Protein AF-A0A5J4QAT3-F1 (afdb_monomer)

Organism: NCBI:txid433724

Foldseek 3Di:
DALVVLVVQLVCCCPVVVDDLQRSLVVSVVVLVVQVVCVVVVVDVDRNCPPPDRDHDDDDPDDQDPVNLVCLLPDDDPDPVSNVVSVVVSVCVVVVVD

Structure (mmCIF, N/CA/C/O backbone):
data_AF-A0A5J4QAT3-F1
#
_entry.id   AF-A0A5J4QAT3-F1
#
loop_
_atom_site.group_PDB
_atom_site.id
_atom_site.type_symbol
_atom_site.label_atom_id
_atom_site.label_alt_id
_atom_site.label_comp_id
_atom_site.label_asym_id
_atom_site.label_entity_id
_atom_site.label_seq_id
_atom_site.pdbx_PDB_ins_code
_atom_site.Cartn_x
_atom_site.Cartn_y
_atom_site.Cartn_z
_atom_site.occupancy
_atom_site.B_iso_or_equiv
_atom_site.auth_seq_id
_atom_site.auth_comp_id
_atom_site.auth_asym_id
_atom_site.auth_atom_id
_atom_site.pdbx_PDB_model_num
ATOM 1 N N . ILE A 1 1 ? 14.689 -4.209 -23.422 1.00 67.31 1 ILE A N 1
ATOM 2 C CA . ILE A 1 1 ? 13.410 -3.838 -22.762 1.00 67.31 1 ILE A CA 1
ATOM 3 C C . ILE A 1 1 ? 13.220 -2.357 -23.026 1.00 67.31 1 ILE A C 1
ATOM 5 O O . ILE A 1 1 ? 14.179 -1.626 -22.825 1.00 67.31 1 ILE A O 1
ATOM 9 N N . ASN A 1 2 ? 12.055 -1.943 -23.527 1.00 76.88 2 ASN A N 1
ATOM 10 C CA . ASN A 1 2 ? 11.802 -0.568 -23.976 1.00 76.88 2 ASN A CA 1
ATOM 11 C C . ASN A 1 2 ? 10.658 0.053 -23.165 1.00 76.88 2 ASN A C 1
ATOM 13 O O . ASN A 1 2 ? 9.892 -0.669 -22.531 1.00 76.88 2 ASN A O 1
ATOM 17 N N . HIS A 1 3 ? 10.509 1.378 -23.223 1.00 76.62 3 HIS A N 1
ATOM 18 C CA . HIS A 1 3 ? 9.460 2.095 -22.489 1.00 76.62 3 HIS A CA 1
ATOM 19 C C . HIS A 1 3 ? 8.042 1.593 -22.818 1.00 76.62 3 HIS A C 1
ATOM 21 O O . HIS A 1 3 ? 7.234 1.442 -21.908 1.00 76.62 3 HIS A O 1
ATOM 27 N N . LEU A 1 4 ? 7.761 1.260 -24.089 1.00 82.19 4 LEU A N 1
ATOM 28 C CA . LEU A 1 4 ? 6.470 0.687 -24.504 1.00 82.19 4 LEU A CA 1
ATOM 29 C C . LEU A 1 4 ? 6.100 -0.562 -23.696 1.00 82.19 4 LEU A C 1
ATOM 31 O O . LEU A 1 4 ? 4.982 -0.667 -23.217 1.00 82.19 4 LEU A O 1
ATOM 35 N N . PHE A 1 5 ? 7.065 -1.455 -23.460 1.00 84.19 5 PHE A N 1
ATOM 36 C CA . PHE A 1 5 ? 6.824 -2.681 -22.701 1.00 84.19 5 PHE A CA 1
ATOM 37 C C . PHE A 1 5 ? 6.378 -2.391 -21.264 1.00 84.19 5 PHE A C 1
ATOM 39 O O . PHE A 1 5 ? 5.526 -3.092 -20.731 1.00 84.19 5 PHE A O 1
ATOM 46 N N . ILE A 1 6 ? 6.940 -1.358 -20.626 1.00 83.31 6 ILE A N 1
ATOM 47 C CA . ILE A 1 6 ? 6.562 -0.979 -19.257 1.00 83.31 6 ILE A CA 1
ATOM 48 C C . ILE A 1 6 ? 5.118 -0.467 -19.239 1.00 83.31 6 ILE A C 1
ATOM 50 O O . ILE A 1 6 ? 4.350 -0.844 -18.357 1.00 83.31 6 ILE A O 1
ATOM 54 N N . THR A 1 7 ? 4.743 0.351 -20.224 1.00 83.19 7 THR A N 1
ATOM 55 C CA . THR A 1 7 ? 3.378 0.869 -20.365 1.00 83.19 7 THR A CA 1
ATOM 56 C C . THR A 1 7 ? 2.379 -0.248 -20.666 1.00 83.19 7 THR A C 1
ATOM 58 O O . THR A 1 7 ? 1.349 -0.331 -20.002 1.00 83.19 7 THR A O 1
ATOM 61 N N . ASP A 1 8 ? 2.698 -1.156 -21.589 1.00 86.62 8 ASP A N 1
ATOM 62 C CA . ASP A 1 8 ? 1.841 -2.299 -21.924 1.00 86.62 8 ASP A CA 1
ATOM 63 C C . ASP A 1 8 ? 1.684 -3.252 -20.733 1.00 86.62 8 ASP A C 1
ATOM 65 O O . ASP A 1 8 ? 0.594 -3.760 -20.471 1.00 86.62 8 ASP A O 1
ATOM 69 N N . PHE A 1 9 ? 2.754 -3.451 -19.959 1.00 86.06 9 PHE A N 1
ATOM 70 C CA . PHE A 1 9 ? 2.712 -4.247 -18.738 1.00 86.06 9 PHE A CA 1
ATOM 71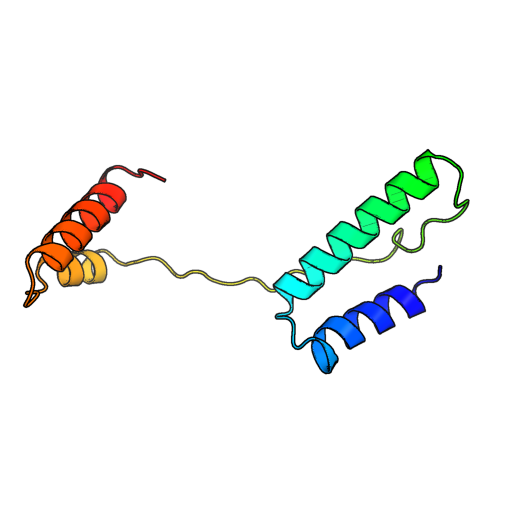 C C . PHE A 1 9 ? 1.845 -3.591 -17.655 1.00 86.06 9 PHE A C 1
ATOM 73 O O . PHE A 1 9 ? 1.061 -4.275 -16.997 1.00 86.06 9 PHE A O 1
ATOM 80 N N . GLU A 1 10 ? 1.913 -2.267 -17.495 1.00 85.44 10 GLU A N 1
ATOM 81 C CA . GLU A 1 10 ? 1.014 -1.532 -16.600 1.00 85.44 10 GLU A CA 1
ATOM 82 C C . GLU A 1 10 ? -0.453 -1.670 -17.037 1.00 85.44 10 GLU A C 1
ATOM 84 O O . GLU A 1 10 ? -1.324 -1.942 -16.204 1.00 85.44 10 GLU A O 1
ATOM 89 N N . VAL A 1 11 ? -0.732 -1.532 -18.338 1.00 87.19 11 VAL A N 1
ATOM 90 C CA . VAL A 1 11 ? -2.077 -1.722 -18.899 1.00 87.19 11 VAL A CA 1
ATOM 91 C C . VAL A 1 11 ? -2.562 -3.138 -18.620 1.00 87.19 11 VAL A C 1
ATOM 93 O O . VAL A 1 11 ? -3.648 -3.292 -18.071 1.00 87.19 11 VAL A O 1
ATOM 96 N N . TYR A 1 12 ? -1.747 -4.157 -18.892 1.00 89.31 12 TYR A N 1
ATOM 97 C CA . TYR A 1 12 ? -2.068 -5.558 -18.618 1.00 89.31 12 TYR A CA 1
ATOM 98 C C . TYR A 1 12 ? -2.401 -5.815 -17.139 1.00 89.31 12 TYR A C 1
ATOM 100 O O . TYR A 1 12 ? -3.394 -6.479 -16.828 1.00 89.31 12 TYR A O 1
ATOM 108 N N . LEU A 1 13 ? -1.618 -5.254 -16.208 1.00 88.12 13 LEU A N 1
ATOM 109 C CA . LEU A 1 13 ? -1.880 -5.381 -14.770 1.00 88.12 13 LEU A CA 1
ATOM 110 C C . LEU A 1 13 ? -3.232 -4.765 -14.379 1.00 88.12 13 LEU A C 1
ATOM 112 O O . LEU A 1 13 ? -3.940 -5.296 -13.519 1.00 88.12 13 LEU A O 1
ATOM 116 N N . ARG A 1 14 ? -3.609 -3.651 -15.011 1.00 83.88 14 ARG A N 1
ATOM 117 C CA . ARG A 1 14 ? -4.860 -2.941 -14.719 1.00 83.88 14 ARG A CA 1
ATOM 118 C C . ARG A 1 14 ? -6.077 -3.577 -15.390 1.00 83.88 14 ARG A C 1
ATOM 120 O O . ARG A 1 14 ? -7.129 -3.645 -14.761 1.00 83.88 14 ARG A O 1
ATOM 127 N N . THR A 1 15 ? -5.958 -4.040 -16.633 1.00 86.81 15 THR A N 1
ATOM 128 C CA . THR A 1 15 ? -7.086 -4.558 -17.425 1.00 86.81 15 THR A CA 1
ATOM 129 C C . THR A 1 15 ? -7.301 -6.051 -17.208 1.00 86.81 15 THR A C 1
ATOM 131 O O . THR A 1 15 ? -8.403 -6.469 -16.851 1.00 86.81 15 THR A O 1
ATOM 134 N N . THR A 1 16 ? -6.250 -6.854 -17.359 1.00 85.19 16 THR A N 1
ATOM 135 C CA . THR A 1 16 ? -6.329 -8.318 -17.303 1.00 85.19 16 THR A CA 1
ATOM 136 C C . THR A 1 16 ? -6.281 -8.818 -15.866 1.00 85.19 16 THR A C 1
ATOM 138 O O . THR A 1 16 ? -7.139 -9.592 -15.449 1.00 85.19 16 THR A O 1
ATOM 141 N N . CYS A 1 17 ? -5.319 -8.338 -15.070 1.00 83.94 17 CYS A N 1
ATOM 142 C CA . CYS A 1 17 ? -5.178 -8.758 -13.671 1.00 83.94 17 CYS A CA 1
ATOM 143 C C . CYS A 1 17 ? -6.102 -7.996 -12.707 1.00 83.94 17 CYS A C 1
ATOM 145 O O . CYS A 1 17 ? -6.092 -8.290 -11.512 1.00 83.94 17 CYS A O 1
ATOM 147 N N . ARG A 1 18 ? -6.871 -7.010 -13.203 1.00 84.62 18 ARG A N 1
ATOM 148 C CA . ARG A 1 18 ? -7.793 -6.156 -12.425 1.00 84.62 18 ARG A CA 1
ATOM 149 C C . ARG A 1 18 ? -7.163 -5.589 -11.148 1.00 84.62 18 ARG A C 1
ATOM 151 O O . ARG A 1 18 ? -7.826 -5.427 -10.123 1.00 84.62 18 ARG A O 1
ATOM 158 N N . CYS A 1 19 ? -5.862 -5.305 -11.189 1.00 83.62 19 CYS A N 1
ATOM 159 C CA . CYS A 1 19 ? -5.154 -4.764 -10.042 1.00 83.62 19 CYS A CA 1
ATOM 160 C C . CYS A 1 19 ? -5.566 -3.308 -9.813 1.00 83.62 19 CYS A C 1
ATOM 162 O O . CYS A 1 19 ? -5.646 -2.510 -10.748 1.00 83.62 19 CYS A O 1
ATOM 164 N N . ASN A 1 20 ? -5.763 -2.942 -8.545 1.00 85.06 20 ASN A N 1
ATOM 165 C CA . ASN A 1 20 ? -5.899 -1.540 -8.159 1.00 85.06 20 ASN A CA 1
ATOM 166 C C . ASN A 1 20 ? -4.647 -0.764 -8.635 1.00 85.06 20 ASN A C 1
ATOM 168 O O . ASN A 1 20 ? -3.544 -1.313 -8.528 1.00 85.06 2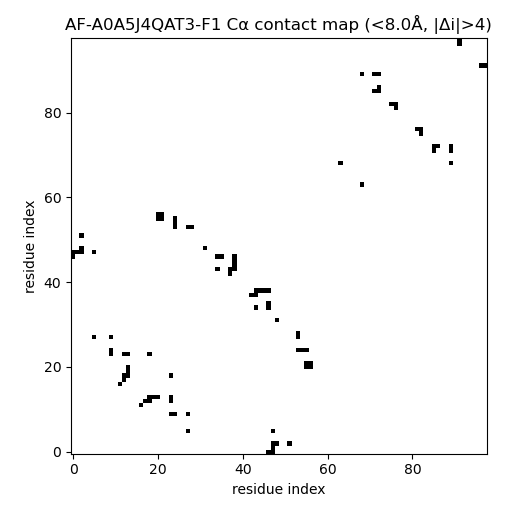0 ASN A O 1
ATOM 172 N N . PRO A 1 21 ? -4.778 0.488 -9.121 1.00 83.62 21 PRO A N 1
ATOM 173 C CA . PRO A 1 21 ? -3.652 1.346 -9.501 1.00 83.62 21 PRO A CA 1
ATOM 174 C C . PRO A 1 21 ? -2.448 1.298 -8.550 1.00 83.62 21 PRO A C 1
ATOM 176 O O . PRO A 1 21 ? -1.312 1.188 -9.001 1.00 83.62 21 PRO A O 1
ATOM 179 N N . ASN A 1 22 ? -2.675 1.278 -7.234 1.00 86.50 22 ASN A N 1
ATOM 180 C CA . ASN A 1 22 ? -1.585 1.199 -6.256 1.00 86.50 22 ASN A CA 1
ATOM 181 C C . ASN A 1 22 ? -0.901 -0.166 -6.203 1.00 86.50 22 ASN A C 1
ATOM 183 O O . ASN A 1 22 ? 0.309 -0.252 -5.993 1.00 86.50 22 ASN A O 1
ATOM 187 N N . THR A 1 23 ? -1.662 -1.237 -6.396 1.00 86.12 23 THR A N 1
ATOM 188 C CA . THR A 1 23 ? -1.120 -2.593 -6.487 1.00 86.12 23 THR A CA 1
ATOM 189 C C . THR A 1 23 ? -0.315 -2.754 -7.775 1.00 86.12 23 THR A C 1
ATOM 191 O O . THR A 1 23 ? 0.800 -3.267 -7.731 1.00 86.12 23 THR A O 1
ATOM 194 N N . ALA A 1 24 ? -0.821 -2.243 -8.902 1.00 87.56 24 ALA A N 1
ATOM 195 C CA . ALA A 1 24 ? -0.088 -2.215 -10.166 1.00 87.56 24 ALA A CA 1
ATOM 196 C C . ALA A 1 24 ? 1.220 -1.414 -10.030 1.00 87.56 24 ALA A C 1
ATOM 198 O O . ALA A 1 24 ? 2.286 -1.923 -10.367 1.00 87.56 24 ALA A O 1
ATOM 199 N N . ALA A 1 25 ? 1.177 -0.224 -9.423 1.00 87.31 25 ALA A N 1
ATOM 200 C CA . ALA A 1 25 ? 2.364 0.588 -9.154 1.00 87.31 25 ALA A CA 1
ATOM 201 C C . ALA A 1 25 ? 3.411 -0.147 -8.292 1.00 87.31 25 ALA A C 1
ATOM 203 O O . ALA A 1 25 ? 4.608 -0.063 -8.575 1.00 87.31 25 ALA A O 1
ATOM 204 N N . LYS A 1 26 ? 2.985 -0.937 -7.292 1.00 88.62 26 LYS A N 1
ATOM 205 C CA . LYS A 1 26 ? 3.894 -1.803 -6.515 1.00 88.62 26 LYS A CA 1
ATOM 206 C C . LYS A 1 26 ? 4.559 -2.879 -7.377 1.00 88.62 26 LYS A C 1
ATOM 208 O O . LYS A 1 26 ? 5.758 -3.109 -7.228 1.00 88.62 26 LYS A O 1
ATOM 213 N N . PHE A 1 27 ? 3.822 -3.518 -8.286 1.00 89.12 27 PHE A N 1
ATOM 214 C CA . PHE A 1 27 ? 4.402 -4.491 -9.218 1.00 89.12 27 PHE A CA 1
ATOM 215 C C . PHE A 1 27 ? 5.405 -3.841 -10.174 1.00 89.12 27 PHE A C 1
ATOM 217 O O . PHE A 1 27 ? 6.488 -4.386 -10.385 1.00 89.12 27 PHE A O 1
ATOM 224 N N . ILE A 1 28 ? 5.104 -2.647 -10.687 1.00 89.00 28 ILE A N 1
ATOM 225 C CA . ILE A 1 28 ? 6.045 -1.884 -11.514 1.00 89.00 28 ILE A CA 1
ATOM 226 C C . ILE A 1 28 ? 7.301 -1.500 -10.715 1.00 89.00 28 ILE A C 1
ATOM 228 O O . ILE A 1 28 ? 8.413 -1.587 -11.234 1.00 89.00 28 ILE A O 1
ATOM 232 N N . GLN A 1 29 ? 7.163 -1.146 -9.434 1.00 89.19 29 GLN A N 1
ATOM 233 C CA . GLN A 1 29 ? 8.301 -0.860 -8.554 1.00 89.19 29 GLN A CA 1
ATOM 234 C C . GLN A 1 29 ? 9.176 -2.097 -8.316 1.00 89.19 29 GLN A C 1
ATOM 236 O O . GLN A 1 29 ? 10.406 -1.999 -8.340 1.00 89.19 29 GLN A O 1
ATOM 241 N N . LEU A 1 30 ? 8.558 -3.266 -8.125 1.00 89.38 30 LEU A N 1
ATOM 242 C CA . LEU A 1 30 ? 9.271 -4.537 -8.026 1.00 89.38 30 LEU A CA 1
ATOM 243 C C . LEU A 1 30 ? 10.028 -4.840 -9.322 1.00 89.38 30 LEU A C 1
ATOM 245 O O . LEU A 1 30 ? 11.212 -5.171 -9.282 1.00 89.38 30 LEU A O 1
ATOM 249 N N . PHE A 1 31 ? 9.374 -4.664 -10.469 1.00 89.06 31 PHE A N 1
ATOM 250 C CA . PHE A 1 31 ? 9.996 -4.894 -11.766 1.00 89.06 31 PHE A CA 1
ATOM 251 C C . PHE A 1 31 ? 11.174 -3.940 -12.008 1.00 89.06 31 PHE A C 1
ATOM 253 O O . PHE A 1 31 ? 12.259 -4.389 -12.377 1.00 89.06 31 PHE A O 1
ATOM 260 N N . LYS A 1 32 ? 11.033 -2.652 -11.666 1.00 88.25 32 LYS A N 1
ATOM 261 C CA . LYS A 1 32 ? 12.140 -1.683 -11.687 1.00 88.25 32 LYS A CA 1
ATOM 262 C C . LYS A 1 32 ? 13.334 -2.153 -10.850 1.00 88.25 32 LYS A C 1
ATOM 264 O O . LYS A 1 32 ? 14.472 -2.040 -11.296 1.00 88.25 32 LYS A O 1
ATOM 269 N N . ARG A 1 33 ? 13.099 -2.719 -9.661 1.00 89.12 33 ARG A N 1
ATOM 270 C CA . ARG A 1 33 ? 14.174 -3.247 -8.803 1.00 89.12 33 ARG A CA 1
ATOM 271 C C . ARG A 1 33 ? 14.922 -4.412 -9.460 1.00 89.12 33 ARG A C 1
ATOM 273 O O . ARG A 1 33 ? 16.146 -4.452 -9.379 1.00 89.12 33 ARG A O 1
ATOM 280 N N . ILE A 1 34 ? 14.208 -5.316 -10.132 1.00 89.19 34 ILE A N 1
ATOM 281 C CA . ILE A 1 34 ? 14.808 -6.435 -10.879 1.00 89.19 34 ILE A CA 1
ATOM 282 C C . ILE A 1 34 ? 15.672 -5.912 -12.033 1.00 89.19 34 ILE A C 1
ATOM 284 O O . ILE A 1 34 ? 16.793 -6.375 -12.222 1.00 89.19 34 ILE A O 1
ATOM 288 N N . ILE A 1 35 ? 15.189 -4.909 -12.769 1.00 88.06 35 ILE A N 1
ATOM 289 C CA . ILE A 1 35 ? 15.931 -4.294 -13.877 1.00 88.06 35 ILE A CA 1
ATOM 290 C C . ILE A 1 35 ? 17.201 -3.590 -13.396 1.00 88.06 35 ILE A C 1
ATOM 292 O O . ILE A 1 35 ? 18.257 -3.758 -14.003 1.00 88.06 35 ILE A O 1
ATOM 296 N N . ILE A 1 36 ? 17.137 -2.867 -12.276 1.00 87.88 36 ILE A N 1
ATOM 297 C CA . ILE A 1 36 ? 18.321 -2.251 -11.662 1.00 87.88 36 ILE A CA 1
ATOM 298 C C . ILE A 1 36 ? 19.331 -3.322 -11.234 1.00 87.88 36 ILE A C 1
ATOM 300 O O . ILE A 1 36 ? 20.521 -3.167 -11.494 1.00 87.88 36 ILE A O 1
ATOM 304 N N . LEU A 1 37 ? 18.877 -4.422 -10.623 1.00 90.06 37 LEU A N 1
ATOM 305 C CA . LEU A 1 37 ? 19.751 -5.535 -10.242 1.00 90.06 37 LEU A CA 1
ATOM 306 C C . LEU A 1 37 ? 20.452 -6.135 -11.470 1.00 90.06 37 LEU A C 1
ATOM 308 O O . LEU A 1 37 ? 21.667 -6.301 -11.475 1.00 90.06 37 LEU A O 1
ATOM 312 N N . ALA A 1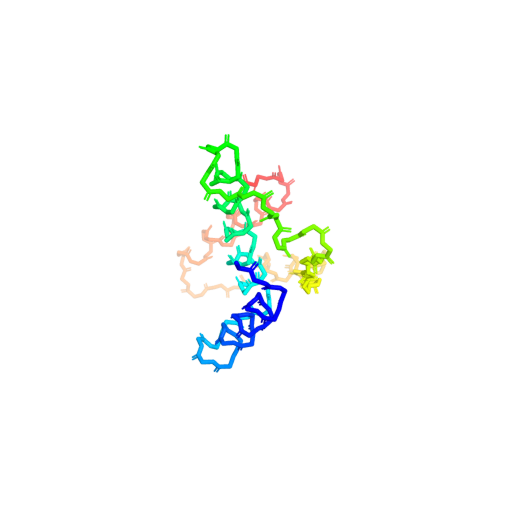 38 ? 19.694 -6.416 -12.529 1.00 87.75 38 ALA A N 1
ATOM 313 C CA . ALA A 1 38 ? 20.230 -6.964 -13.767 1.00 87.75 38 ALA A CA 1
ATOM 314 C C . ALA A 1 38 ? 21.213 -5.995 -14.451 1.00 87.75 38 ALA A C 1
ATOM 316 O O . ALA A 1 38 ? 22.232 -6.438 -14.977 1.00 87.75 38 ALA A O 1
ATOM 317 N N . LYS A 1 39 ? 20.968 -4.679 -14.391 1.00 87.06 39 LYS A N 1
ATOM 318 C CA . LYS A 1 39 ? 21.922 -3.661 -14.857 1.00 87.06 39 LYS A CA 1
ATOM 319 C C . LYS A 1 39 ? 23.203 -3.659 -14.022 1.00 87.06 39 LYS A C 1
ATOM 321 O O . LYS A 1 39 ? 24.289 -3.653 -14.590 1.00 87.06 39 LYS A O 1
ATOM 326 N N . ASN A 1 40 ? 23.089 -3.698 -12.695 1.00 87.69 40 ASN A N 1
ATOM 327 C CA . ASN A 1 40 ? 24.244 -3.727 -11.791 1.00 87.69 40 ASN A CA 1
ATOM 328 C C . ASN A 1 40 ? 25.093 -4.993 -11.980 1.00 87.69 40 ASN A C 1
ATOM 330 O O . ASN A 1 40 ? 26.311 -4.936 -11.862 1.00 87.69 40 ASN A O 1
ATOM 334 N N . ASN A 1 41 ? 24.457 -6.111 -12.335 1.00 90.00 41 ASN A N 1
ATOM 335 C CA . ASN A 1 41 ? 25.128 -7.366 -12.673 1.00 90.00 41 ASN A CA 1
ATOM 336 C C . ASN A 1 41 ? 25.673 -7.400 -14.118 1.00 90.00 41 ASN A C 1
ATOM 338 O O . ASN A 1 41 ? 26.210 -8.420 -14.542 1.00 90.00 41 ASN A O 1
ATOM 342 N N . GLY A 1 42 ? 25.515 -6.322 -14.895 1.00 87.50 42 GLY A N 1
ATOM 343 C CA . GLY A 1 42 ? 26.003 -6.218 -16.273 1.00 87.50 42 GLY A CA 1
ATOM 344 C C . GLY A 1 42 ? 25.180 -6.981 -17.318 1.00 87.50 42 GLY A C 1
ATOM 345 O O . GLY A 1 42 ? 25.603 -7.082 -18.465 1.00 87.50 42 GLY A O 1
ATOM 346 N N . TRP A 1 43 ? 24.003 -7.509 -16.966 1.00 85.44 43 TRP A N 1
ATOM 347 C CA . TRP A 1 43 ? 23.149 -8.278 -17.886 1.00 85.44 43 TRP A CA 1
ATOM 348 C C . TRP A 1 43 ? 22.384 -7.396 -18.877 1.00 85.44 43 TRP A C 1
ATOM 350 O O . TRP A 1 43 ? 21.920 -7.873 -19.910 1.00 85.44 43 TRP A O 1
ATOM 360 N N . ILE A 1 44 ? 22.234 -6.107 -18.568 1.00 83.38 44 ILE A N 1
ATOM 361 C CA . ILE A 1 44 ? 21.581 -5.124 -19.436 1.00 83.38 44 ILE A CA 1
ATOM 362 C C . ILE A 1 44 ? 22.357 -3.812 -19.429 1.00 83.38 44 ILE A C 1
ATOM 364 O O . ILE A 1 44 ? 22.660 -3.264 -18.373 1.00 83.38 44 ILE A O 1
ATOM 368 N N . ALA A 1 45 ? 22.629 -3.286 -20.625 1.00 76.56 45 ALA A N 1
ATOM 369 C CA . ALA A 1 45 ? 23.391 -2.051 -20.813 1.00 76.56 45 ALA A CA 1
ATOM 370 C C . ALA A 1 45 ? 22.549 -0.775 -20.629 1.00 76.56 45 ALA A C 1
ATOM 372 O O . ALA A 1 45 ? 23.081 0.276 -20.278 1.00 76.56 45 ALA A O 1
ATOM 373 N N . SER A 1 46 ? 21.235 -0.853 -20.860 1.00 77.50 46 SER A N 1
ATOM 374 C CA . SER A 1 46 ? 20.331 0.300 -20.830 1.00 77.50 46 SER A CA 1
ATOM 375 C C . SER A 1 46 ? 19.162 0.058 -19.884 1.00 77.50 46 SER A C 1
ATOM 377 O O . SER A 1 46 ? 18.561 -1.018 -19.891 1.00 77.50 46 SER A O 1
ATOM 379 N N . ASP A 1 47 ? 18.854 1.064 -19.064 1.00 77.00 47 ASP A N 1
ATOM 380 C CA . ASP A 1 47 ? 17.745 1.021 -18.116 1.00 77.00 47 ASP A CA 1
ATOM 381 C C . ASP A 1 47 ? 16.480 1.649 -18.741 1.00 77.00 47 ASP A C 1
ATOM 383 O O . ASP A 1 47 ? 16.433 2.863 -18.951 1.00 77.00 47 ASP A O 1
ATOM 387 N N . PRO A 1 48 ? 15.431 0.856 -19.025 1.00 77.19 48 PRO A N 1
ATOM 388 C CA . PRO A 1 48 ? 14.172 1.353 -19.576 1.00 77.19 48 PRO A CA 1
ATOM 389 C C . PRO A 1 48 ? 13.350 2.195 -18.588 1.00 77.19 48 PRO A C 1
ATOM 391 O O . PRO A 1 48 ? 12.406 2.862 -19.008 1.00 77.19 48 PRO A O 1
ATOM 394 N N . PHE A 1 49 ? 13.692 2.191 -17.294 1.00 77.44 49 PHE A N 1
ATOM 395 C CA . PHE A 1 49 ? 13.008 2.961 -16.252 1.00 77.44 49 PHE A CA 1
ATOM 396 C C . PHE A 1 49 ? 13.575 4.365 -16.028 1.00 77.44 49 PHE A C 1
ATOM 398 O O . PHE A 1 49 ? 13.043 5.087 -15.181 1.00 77.44 49 PHE A O 1
ATOM 405 N N . VAL A 1 50 ? 14.613 4.777 -16.768 1.00 72.75 50 VAL A N 1
ATOM 406 C CA . VAL A 1 50 ? 15.294 6.075 -16.569 1.00 72.75 50 VAL A CA 1
ATOM 407 C C . VAL A 1 50 ? 14.322 7.255 -16.637 1.00 72.75 50 VAL A C 1
ATOM 409 O O . VAL A 1 50 ? 14.395 8.149 -15.799 1.00 72.75 50 VAL A O 1
ATOM 412 N N . ASN A 1 51 ? 13.359 7.215 -17.561 1.00 73.62 51 ASN A N 1
ATOM 413 C CA . ASN A 1 51 ? 12.368 8.282 -17.746 1.00 73.62 51 ASN A CA 1
ATOM 414 C C . ASN A 1 51 ? 10.955 7.904 -17.266 1.00 73.62 51 ASN A C 1
ATOM 416 O O . ASN A 1 51 ? 10.022 8.687 -17.431 1.00 73.62 51 ASN A O 1
ATOM 420 N N . TYR A 1 52 ? 10.776 6.724 -16.663 1.00 78.12 52 TYR A N 1
ATOM 421 C CA . TYR A 1 52 ? 9.461 6.253 -16.230 1.00 78.12 52 TYR A CA 1
ATOM 422 C C . TYR A 1 52 ? 9.195 6.627 -14.763 1.00 78.12 52 TYR A C 1
ATOM 424 O O . TYR A 1 52 ? 9.891 6.175 -13.844 1.00 78.12 52 TYR A O 1
ATOM 432 N N . LYS A 1 53 ? 8.156 7.440 -14.530 1.00 75.19 53 LYS A N 1
ATOM 433 C CA . LYS A 1 53 ? 7.695 7.828 -13.189 1.00 75.19 53 LYS A CA 1
ATOM 434 C C . LYS A 1 53 ? 6.519 6.959 -12.752 1.00 75.19 53 LYS A C 1
ATOM 436 O O . LYS A 1 53 ? 5.423 7.063 -13.296 1.00 75.19 53 LYS A O 1
ATOM 441 N N . ILE A 1 54 ? 6.745 6.153 -11.718 1.00 81.00 54 ILE A N 1
ATOM 442 C CA . ILE A 1 54 ? 5.696 5.363 -11.067 1.00 81.00 54 ILE A CA 1
ATOM 443 C C . ILE A 1 54 ? 4.801 6.322 -10.277 1.00 81.00 54 ILE A C 1
ATOM 445 O O . ILE A 1 54 ? 5.278 6.989 -9.359 1.00 81.00 54 ILE A O 1
ATOM 449 N N . HIS A 1 55 ? 3.518 6.385 -10.628 1.00 77.31 55 HIS A N 1
ATOM 450 C CA . HIS A 1 55 ? 2.534 7.191 -9.912 1.00 77.31 55 HIS A CA 1
ATOM 451 C C . HIS A 1 55 ? 1.685 6.299 -9.010 1.00 77.31 55 HIS A C 1
ATOM 453 O O . HIS A 1 55 ? 1.070 5.338 -9.467 1.00 77.31 55 HIS A O 1
ATOM 459 N N . PHE A 1 56 ? 1.637 6.641 -7.726 1.00 80.69 56 PHE A N 1
ATOM 460 C CA . PHE A 1 56 ? 0.691 6.050 -6.788 1.00 80.69 56 PHE A CA 1
ATOM 461 C C . PHE A 1 56 ? -0.544 6.940 -6.708 1.00 80.69 56 PHE A C 1
ATOM 463 O O . PHE A 1 56 ? -0.436 8.159 -6.563 1.00 80.69 56 PHE A O 1
ATOM 470 N N . ALA A 1 57 ? -1.720 6.329 -6.778 1.00 80.06 57 ALA A N 1
ATOM 471 C CA . ALA A 1 57 ? -2.957 7.015 -6.466 1.00 80.06 57 ALA A CA 1
ATOM 472 C C . ALA A 1 57 ? -2.983 7.290 -4.957 1.00 80.06 57 ALA A C 1
ATOM 474 O O . ALA A 1 57 ? -2.889 6.363 -4.144 1.00 80.06 57 ALA A O 1
ATOM 475 N N . LYS A 1 58 ? -3.104 8.565 -4.571 1.00 74.94 58 LYS A N 1
ATOM 476 C CA . LYS A 1 58 ? -3.269 8.943 -3.165 1.00 74.94 58 LYS A CA 1
ATOM 477 C C . LYS A 1 58 ? -4.566 8.313 -2.657 1.00 74.94 58 LYS A C 1
ATOM 479 O O . LYS A 1 58 ? -5.649 8.682 -3.096 1.00 74.94 58 LYS A O 1
ATOM 484 N N . VAL A 1 59 ? -4.439 7.337 -1.763 1.00 76.56 59 VAL A N 1
ATOM 485 C CA . VAL A 1 59 ? -5.575 6.769 -1.037 1.00 76.56 59 VAL A CA 1
ATOM 486 C C . VAL A 1 59 ? -5.638 7.500 0.284 1.00 76.56 59 VAL A C 1
ATOM 488 O O . VAL A 1 59 ? -4.731 7.365 1.107 1.00 76.56 59 VAL A O 1
ATOM 491 N N . ASP A 1 60 ? -6.685 8.295 0.450 1.00 75.31 60 ASP A N 1
ATOM 492 C CA . ASP A 1 60 ? -7.052 8.791 1.762 1.00 75.31 60 ASP A CA 1
ATOM 493 C C . ASP A 1 60 ? -7.586 7.604 2.565 1.00 75.31 60 ASP A C 1
ATOM 495 O O . ASP A 1 60 ? -8.541 6.945 2.152 1.00 75.31 60 ASP A O 1
ATOM 499 N N . ARG A 1 61 ? -6.898 7.258 3.652 1.00 67.88 61 ARG A N 1
ATOM 500 C CA . ARG A 1 61 ? -7.325 6.154 4.519 1.00 67.88 61 ARG A CA 1
ATOM 501 C C . ARG A 1 61 ? -8.421 6.589 5.491 1.00 67.88 61 ARG A C 1
ATOM 503 O O . ARG A 1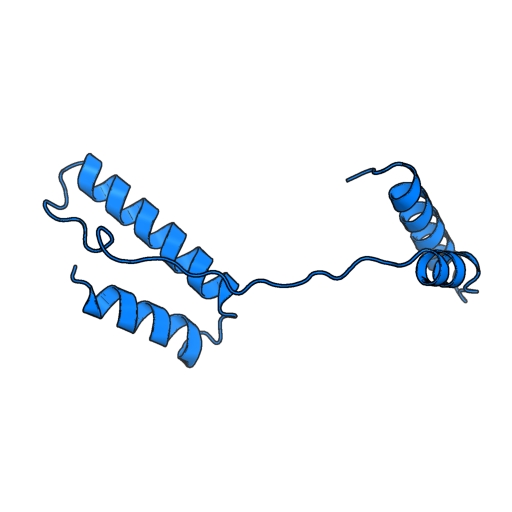 61 ? -8.927 5.734 6.210 1.00 67.88 61 ARG A O 1
ATOM 510 N N . GLY A 1 62 ? -8.800 7.870 5.479 1.00 79.12 62 GLY A N 1
ATOM 511 C CA . GLY A 1 62 ? -9.647 8.456 6.502 1.00 79.12 62 GLY A CA 1
ATOM 512 C C . GLY A 1 62 ? -8.948 8.457 7.861 1.00 79.12 62 GLY A C 1
ATOM 513 O O . GLY A 1 62 ? -7.932 7.793 8.084 1.00 79.12 62 GLY A O 1
ATOM 514 N N . TYR A 1 63 ? -9.500 9.225 8.780 1.00 82.81 63 TYR A N 1
ATOM 515 C CA . TYR A 1 63 ? -9.190 9.152 10.199 1.00 82.81 63 TYR A CA 1
ATOM 516 C C . TYR A 1 63 ? -10.517 9.192 10.940 1.00 82.81 63 TYR A C 1
ATOM 518 O O . TYR A 1 63 ? -11.479 9.765 10.431 1.00 82.81 63 TYR A O 1
ATOM 526 N N . LEU A 1 64 ? -10.567 8.558 12.108 1.00 85.38 64 LEU A N 1
ATOM 527 C CA . LEU A 1 64 ? -11.750 8.652 12.949 1.00 85.38 64 LEU A CA 1
ATOM 528 C C . LEU A 1 64 ? -11.761 10.019 13.631 1.00 85.38 64 LEU A C 1
ATOM 530 O O . LEU A 1 64 ? -10.738 10.434 14.185 1.00 85.38 64 LEU A O 1
ATOM 534 N N . THR A 1 65 ? -12.897 10.711 13.594 1.00 89.88 65 THR A N 1
ATOM 535 C CA . THR A 1 65 ? -13.101 11.903 14.425 1.00 89.88 65 THR A CA 1
ATOM 536 C C . THR A 1 65 ? -13.358 11.501 15.877 1.00 89.88 65 THR A C 1
ATOM 538 O O . THR A 1 65 ? -13.649 10.341 16.184 1.00 89.88 65 THR A O 1
ATOM 541 N N . GLN A 1 66 ? -13.257 12.462 16.796 1.00 86.94 66 GLN A N 1
ATOM 542 C CA . GLN A 1 66 ? -13.525 12.219 18.213 1.00 86.94 66 GLN A CA 1
ATOM 543 C C . GLN A 1 66 ? -14.948 11.678 18.429 1.00 86.94 66 GLN A C 1
ATOM 545 O O . GLN A 1 66 ? -15.148 10.735 19.193 1.00 86.94 66 GLN A O 1
ATOM 550 N N . GLU A 1 67 ? -15.920 12.210 17.690 1.00 91.38 67 GLU A N 1
ATOM 551 C CA . GLU A 1 67 ? -17.319 11.789 17.750 1.00 91.38 67 GLU A CA 1
ATOM 552 C C . GLU A 1 67 ? -17.497 10.343 17.261 1.00 91.38 67 GLU A C 1
ATOM 554 O O . GLU A 1 67 ? -18.273 9.577 17.834 1.00 91.38 67 GLU A O 1
ATOM 559 N N . GLU A 1 68 ? -16.753 9.931 16.229 1.00 89.56 68 GLU A N 1
ATOM 560 C CA . GLU A 1 68 ? -16.777 8.552 15.732 1.00 89.56 68 GLU A CA 1
ATOM 561 C C . GLU A 1 68 ? -16.149 7.573 16.735 1.00 89.56 68 GLU A C 1
ATOM 563 O O . GLU A 1 68 ? -16.667 6.470 16.930 1.00 89.56 68 GLU A O 1
ATOM 568 N N . ILE A 1 69 ? -15.074 7.978 17.421 1.00 90.38 69 ILE A N 1
ATOM 569 C CA . ILE A 1 69 ? -14.452 7.183 18.492 1.00 90.38 69 ILE A CA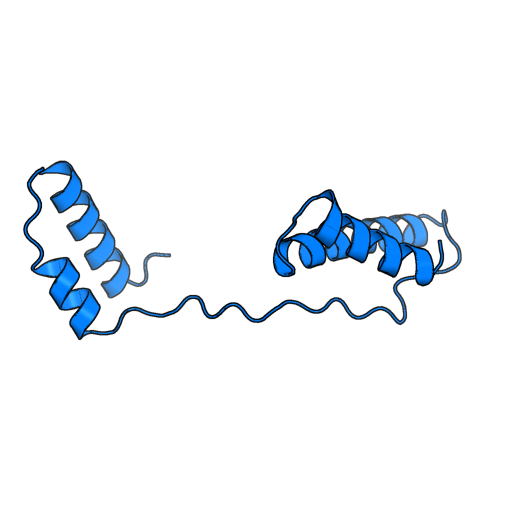 1
ATOM 570 C C . ILE A 1 69 ? -15.423 7.022 19.669 1.00 90.38 69 ILE A C 1
ATOM 572 O O . ILE A 1 69 ? -15.603 5.909 20.171 1.00 90.38 69 ILE A O 1
ATOM 576 N N . GLU A 1 70 ? -16.099 8.095 20.082 1.00 91.12 70 GLU A N 1
ATOM 577 C CA . GLU A 1 70 ? -17.110 8.056 21.146 1.00 91.12 70 GLU A CA 1
ATOM 578 C C . GLU A 1 70 ? -18.313 7.188 20.766 1.00 91.12 70 GLU A C 1
ATOM 580 O O . GLU A 1 70 ? -18.817 6.422 21.594 1.00 91.12 70 GLU A O 1
ATOM 585 N N . ALA A 1 71 ? -18.745 7.234 19.505 1.00 92.56 71 ALA A N 1
ATOM 586 C CA . ALA A 1 71 ? -19.798 6.361 19.002 1.00 92.56 71 ALA A CA 1
ATOM 587 C C . ALA A 1 71 ? -19.384 4.880 19.051 1.00 92.56 71 ALA A C 1
ATOM 589 O O . ALA A 1 71 ? -20.190 4.030 19.435 1.00 92.56 71 ALA A O 1
ATOM 590 N N . ILE A 1 72 ? -18.131 4.554 18.707 1.00 91.19 72 ILE A N 1
ATOM 591 C CA . ILE A 1 72 ?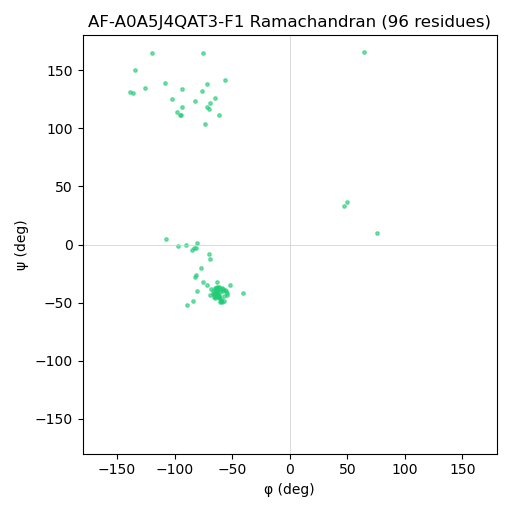 -17.591 3.187 18.808 1.00 91.19 72 ILE A CA 1
ATOM 592 C C . ILE A 1 72 ? -17.519 2.742 20.272 1.00 91.19 72 ILE A C 1
ATOM 594 O O . ILE A 1 72 ? -17.903 1.612 20.579 1.00 91.19 72 ILE A O 1
ATOM 598 N N . MET A 1 73 ? -17.079 3.624 21.169 1.00 89.44 73 MET A N 1
ATOM 599 C CA . MET A 1 73 ? -16.937 3.351 22.601 1.00 89.44 73 MET A CA 1
ATOM 600 C C . MET A 1 73 ? -18.285 3.041 23.267 1.00 89.44 73 MET A C 1
ATOM 602 O O . MET A 1 73 ? -18.406 2.068 24.009 1.00 89.44 73 MET A O 1
ATOM 606 N N . ASN A 1 74 ? -19.320 3.818 22.943 1.00 92.00 74 ASN A N 1
ATOM 607 C CA . ASN A 1 74 ? -20.658 3.669 23.521 1.00 92.00 74 ASN A CA 1
ATOM 608 C C . ASN A 1 74 ? -21.526 2.617 22.812 1.00 92.00 74 ASN A C 1
ATOM 610 O O . ASN A 1 74 ? -22.643 2.326 23.252 1.00 92.00 74 ASN A O 1
ATOM 614 N N . LYS A 1 75 ? -21.037 2.026 21.715 1.00 91.38 75 LYS A N 1
ATOM 615 C CA . LYS A 1 75 ? -21.779 1.009 20.971 1.00 91.38 75 LYS A CA 1
ATOM 616 C C . LYS A 1 75 ? -21.975 -0.245 21.818 1.00 91.38 75 LYS A C 1
ATOM 618 O O . LYS A 1 75 ? -21.016 -0.848 22.303 1.00 91.38 75 LYS A O 1
ATOM 623 N N . GLN A 1 76 ? -23.234 -0.656 21.940 1.00 90.12 76 GLN A N 1
ATOM 624 C CA . GLN A 1 76 ? -23.627 -1.906 22.581 1.00 90.12 76 GLN A CA 1
ATOM 625 C C . GLN A 1 76 ? -23.473 -3.060 21.589 1.00 90.12 76 GLN A C 1
ATOM 627 O O . GLN A 1 76 ? -24.039 -3.033 20.492 1.00 90.12 76 GLN A O 1
ATOM 632 N N . PHE A 1 77 ? -22.695 -4.073 21.964 1.00 91.94 77 PHE A N 1
ATOM 633 C CA . PHE A 1 77 ? -22.486 -5.267 21.153 1.00 91.94 77 PHE A CA 1
ATOM 634 C C . PHE A 1 77 ? -23.199 -6.462 21.786 1.00 91.94 77 PHE A C 1
ATOM 636 O O . PHE A 1 77 ? -23.132 -6.675 22.987 1.00 91.94 77 PHE A O 1
ATOM 643 N N . ALA A 1 78 ? -23.835 -7.302 20.96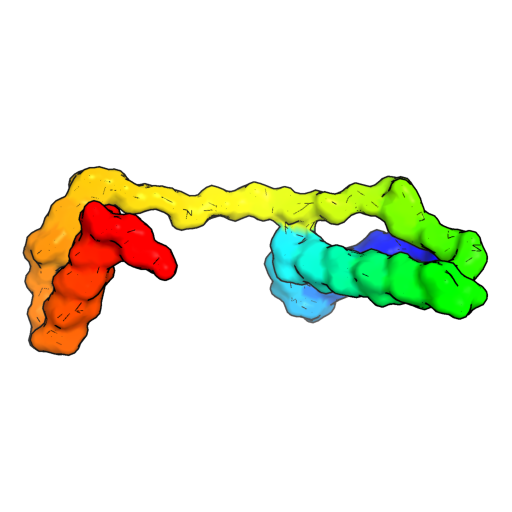8 1.00 89.00 78 ALA A N 1
ATOM 644 C CA . ALA A 1 78 ? -24.559 -8.479 21.460 1.00 89.00 78 ALA A CA 1
ATOM 645 C C . ALA A 1 78 ? -23.643 -9.596 22.004 1.00 89.00 78 ALA A C 1
ATOM 647 O O . ALA A 1 78 ? -24.121 -10.602 22.522 1.00 89.00 78 ALA A O 1
ATOM 648 N N . THR A 1 79 ? -22.322 -9.486 21.835 1.00 93.12 79 THR A N 1
ATOM 649 C CA . THR A 1 79 ? -21.368 -10.548 22.172 1.00 93.12 79 THR A CA 1
ATOM 650 C C . THR A 1 79 ? -20.161 -9.974 22.898 1.00 93.12 79 THR A C 1
ATOM 652 O O . THR A 1 79 ? -19.491 -9.095 22.360 1.00 93.12 79 THR A O 1
ATOM 655 N N . LYS A 1 80 ? -19.796 -10.571 24.041 1.00 91.25 80 LYS A N 1
ATOM 656 C CA . LYS A 1 80 ? -18.616 -10.188 24.844 1.00 91.25 80 LYS A CA 1
ATOM 657 C C . LYS A 1 80 ? -17.311 -10.117 24.045 1.00 91.25 80 LYS A C 1
ATOM 659 O O . LYS A 1 80 ? -16.479 -9.253 24.277 1.00 91.25 80 LYS A O 1
ATOM 664 N N . ARG A 1 81 ? -17.138 -11.001 23.054 1.00 93.50 81 ARG A N 1
ATOM 665 C CA . ARG A 1 81 ? -15.967 -10.987 22.160 1.00 93.50 81 ARG A CA 1
ATOM 666 C C . ARG A 1 81 ? -15.840 -9.668 21.390 1.00 93.50 81 ARG A C 1
ATOM 668 O O . ARG A 1 81 ? -14.733 -9.195 21.183 1.00 93.50 81 ARG A O 1
ATOM 675 N N . LEU A 1 82 ? -16.957 -9.093 20.942 1.00 91.50 82 LEU A N 1
ATOM 676 C CA . LEU A 1 82 ? -16.944 -7.822 20.217 1.00 91.50 82 LEU A CA 1
ATOM 677 C C . LEU A 1 82 ? -16.698 -6.637 21.158 1.00 91.50 82 LEU A C 1
ATOM 679 O O . LEU A 1 82 ? -16.025 -5.697 20.752 1.00 91.50 82 LEU A O 1
ATOM 683 N N . GLU A 1 83 ? -17.159 -6.712 22.409 1.00 91.94 83 GLU A N 1
ATOM 684 C CA . GLU A 1 83 ? -16.824 -5.720 23.443 1.00 91.94 83 GLU A CA 1
ATOM 685 C C . GLU A 1 83 ? -15.316 -5.697 23.713 1.00 91.94 83 GLU A C 1
ATOM 687 O O . GLU A 1 83 ? -14.707 -4.636 23.680 1.00 91.94 83 GLU A O 1
ATOM 692 N N . GLN A 1 84 ? -14.681 -6.866 23.849 1.00 91.81 84 GLN A N 1
ATOM 693 C CA . GLN A 1 84 ? -13.225 -6.955 24.013 1.00 91.81 84 GLN A CA 1
ATOM 694 C C . GLN A 1 84 ? -12.462 -6.368 22.817 1.00 91.81 84 GLN A C 1
ATOM 696 O O . GLN A 1 84 ? -11.461 -5.680 23.000 1.00 91.81 84 GLN A O 1
ATOM 701 N N . VAL A 1 85 ? -12.931 -6.613 21.587 1.00 92.31 85 VAL A N 1
ATOM 702 C CA . VAL A 1 85 ? -12.327 -6.023 20.379 1.00 92.31 85 VAL A CA 1
ATOM 703 C C . VAL A 1 85 ? -12.486 -4.502 20.375 1.00 92.31 85 VAL A C 1
ATOM 705 O O . VAL A 1 85 ? -11.527 -3.809 20.043 1.00 92.31 85 VAL A O 1
ATOM 708 N N . ARG A 1 86 ? -13.656 -3.978 20.767 1.00 91.69 86 ARG A N 1
ATOM 709 C CA . ARG A 1 86 ? -13.882 -2.534 20.931 1.00 91.69 86 ARG A CA 1
ATOM 710 C C . ARG A 1 86 ? -12.913 -1.954 21.955 1.00 91.69 86 ARG A C 1
ATOM 712 O O . ARG A 1 86 ? -12.270 -0.958 21.655 1.00 91.69 86 ARG A O 1
ATOM 719 N N . ASP A 1 87 ? -12.796 -2.567 23.126 1.00 90.00 87 ASP A N 1
ATOM 720 C CA . ASP A 1 87 ? -11.982 -2.032 24.217 1.00 90.00 87 ASP A CA 1
ATOM 721 C C . ASP A 1 87 ? -10.494 -1.989 23.839 1.00 90.00 87 ASP A C 1
ATOM 723 O O . ASP A 1 87 ? -9.839 -0.973 24.059 1.00 90.00 87 ASP A O 1
ATOM 727 N N . ILE A 1 88 ? -9.977 -3.039 23.184 1.00 91.12 88 ILE A N 1
ATOM 728 C CA . ILE A 1 88 ? -8.600 -3.056 22.659 1.00 91.12 88 ILE A CA 1
ATOM 729 C C . ILE A 1 88 ? -8.425 -2.000 21.562 1.00 91.12 88 ILE A C 1
ATOM 731 O O . ILE A 1 88 ? -7.439 -1.272 21.574 1.00 91.12 88 ILE A O 1
ATOM 735 N N . PHE A 1 89 ? -9.377 -1.890 20.631 1.00 90.25 89 PHE A N 1
ATOM 736 C CA . PHE A 1 89 ? -9.318 -0.904 19.552 1.00 90.25 89 PHE A CA 1
ATOM 737 C C . PHE A 1 89 ? -9.288 0.533 20.092 1.00 90.25 89 PHE A C 1
ATOM 739 O O . PHE A 1 89 ? -8.414 1.314 19.726 1.00 90.25 89 PHE A O 1
ATOM 746 N N . VAL A 1 90 ? -10.204 0.859 21.006 1.00 89.50 90 VAL A N 1
ATOM 747 C CA . VAL A 1 90 ? -10.290 2.167 21.663 1.00 89.50 90 VAL A CA 1
ATOM 748 C C . VAL A 1 90 ? -9.016 2.447 22.461 1.00 89.50 90 VAL A C 1
ATOM 750 O O . VAL A 1 90 ? -8.455 3.533 22.343 1.00 89.50 90 VAL A O 1
ATOM 753 N N . PHE A 1 91 ? -8.510 1.466 23.214 1.00 89.88 91 PHE A N 1
ATOM 754 C CA . PHE A 1 91 ? -7.238 1.587 23.927 1.00 89.88 91 PHE A CA 1
ATOM 755 C C . PHE A 1 91 ? -6.079 1.921 22.975 1.00 89.88 91 PHE A C 1
ATOM 757 O O . PHE A 1 91 ? -5.363 2.893 23.212 1.00 89.88 91 PHE A O 1
ATOM 764 N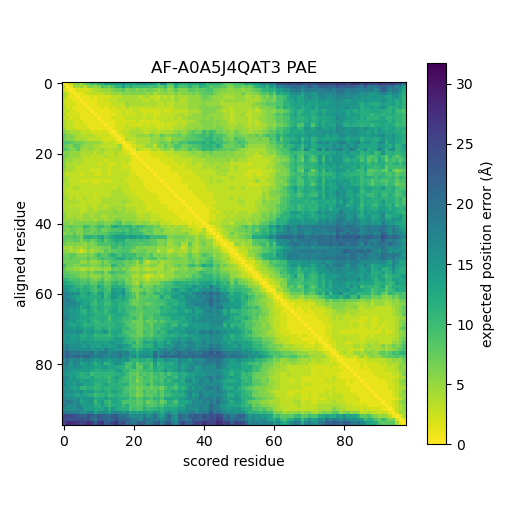 N . SER A 1 92 ? -5.946 1.196 21.858 1.00 89.38 92 SER A N 1
ATOM 765 C CA . SER A 1 92 ? -4.922 1.457 20.838 1.00 89.38 92 SER A CA 1
ATOM 766 C C . SER A 1 92 ? -5.005 2.869 20.249 1.00 89.38 92 SER A C 1
ATOM 768 O O . SER A 1 92 ? -3.959 3.479 20.014 1.00 89.38 92 SER A O 1
ATOM 770 N N . CYS A 1 93 ? -6.215 3.415 20.053 1.00 85.81 93 CYS A N 1
ATOM 771 C CA . CYS A 1 93 ? -6.412 4.792 19.586 1.00 85.81 93 CYS A CA 1
ATOM 772 C C . CYS A 1 93 ? -5.863 5.838 20.571 1.00 85.81 93 CYS A C 1
ATOM 774 O O . CYS A 1 93 ? -5.296 6.836 20.133 1.00 85.81 93 CYS A O 1
ATOM 776 N N . PHE A 1 94 ? -5.986 5.615 21.884 1.00 85.69 94 PHE A N 1
ATOM 777 C CA . PHE A 1 94 ? -5.492 6.555 22.899 1.00 85.69 94 PHE A CA 1
ATOM 778 C C . PHE A 1 94 ? -3.997 6.413 23.193 1.00 85.69 94 PHE A C 1
ATOM 780 O O . PHE A 1 94 ? -3.353 7.388 23.577 1.00 85.69 94 PHE A O 1
ATOM 787 N N . THR A 1 95 ? -3.424 5.222 23.013 1.00 87.12 95 THR A N 1
ATOM 788 C CA . THR A 1 95 ? -2.006 4.977 23.316 1.00 87.12 95 THR A CA 1
ATOM 789 C C . THR A 1 95 ? -1.086 5.069 22.100 1.00 87.12 95 THR A C 1
ATOM 791 O O . THR A 1 95 ? 0.118 4.880 22.256 1.00 87.12 95 THR A O 1
ATOM 794 N N . ASN A 1 96 ? -1.618 5.322 20.897 1.00 72.50 96 ASN A N 1
ATOM 795 C CA . ASN A 1 96 ? -0.878 5.218 19.631 1.00 72.50 96 ASN A CA 1
ATOM 796 C C . ASN A 1 96 ? -0.122 3.880 19.489 1.00 72.50 96 ASN A C 1
ATOM 798 O O . ASN A 1 96 ? 0.989 3.838 18.959 1.00 72.50 96 ASN A O 1
ATOM 802 N N . LEU A 1 97 ? -0.706 2.780 19.982 1.00 66.00 97 LEU A N 1
ATOM 803 C CA . LEU A 1 97 ? -0.141 1.444 19.774 1.00 66.00 97 LEU A CA 1
ATOM 804 C C . LEU A 1 97 ? -0.395 1.052 18.317 1.00 66.00 97 LEU A C 1
ATOM 806 O O . LEU A 1 97 ? -1.529 0.738 17.952 1.00 66.00 97 LEU A O 1
ATOM 810 N N . GLN A 1 98 ? 0.656 1.136 17.500 1.00 53.25 98 GLN A N 1
ATOM 811 C CA . GLN A 1 98 ? 0.650 0.788 16.080 1.00 53.25 98 GLN A CA 1
ATOM 812 C C . GLN A 1 98 ? 1.243 -0.599 15.838 1.00 53.25 98 GLN A C 1
ATOM 814 O O . GLN A 1 98 ? 2.259 -0.927 16.491 1.00 53.25 98 GLN A O 1
#

Radius of gyration: 22.27 Å; Cα contacts (8 Å, |Δi|>4): 51; chains: 1; bounding box: 51×23×49 Å

Solvent-accessible surface area (backbone atoms only — not comparable to full-atom values): 5999 Å² total; per-residue (Å²): 125,51,58,67,56,57,53,52,48,52,47,42,31,44,67,76,68,61,35,54,64,50,56,37,35,49,52,53,52,52,50,50,52,53,52,52,51,38,36,76,71,67,77,40,96,69,70,52,60,79,84,60,81,84,66,67,69,87,73,83,84,76,77,81,51,72,68,56,51,51,49,58,69,70,54,85,62,100,41,72,72,55,47,53,52,45,53,52,52,54,49,30,70,76,66,69,66,125

Sequence (98 aa):
INHLFITDFEVYLRTTCRCNPNTAAKFIQLFKRIIILAKNNGWIASDPFVNYKIHFAKVDRGYLTQEEIEAIMNKQFATKRLEQVRDIFVFSCFTNLQ

InterPro domains:
  IPR010998 Integrase/recombinase, N-terminal [G3DSA:1.10.150.130] (1-60)
  IPR011010 DNA breaking-rejoining enzyme, catalytic core [SSF56349] (1-95)
  IPR025269 Phage integrase SAM-like domain [PF13102] (1-54)

Mean predicted aligned error: 8.94 Å

Nearest PDB structures (foldseek):
  2key-assembly1_A  TM=8.344E-01  e=7.876E-01  Bacteroides fragilis NCTC 9343
  1z1b-assembly1_B  TM=6.627E-01  e=1.262E+00  Lambdavirus lambda

Secondary str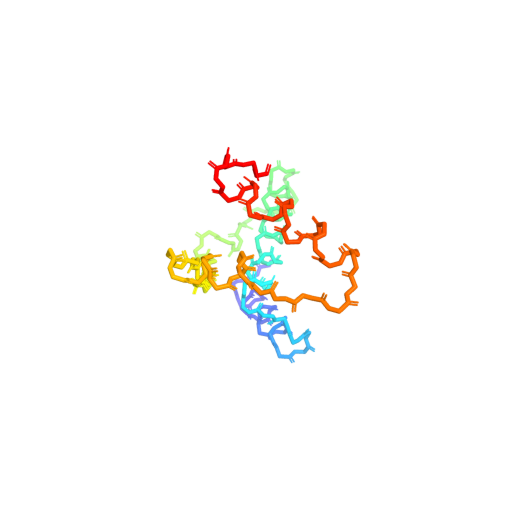ucture (DSSP, 8-state):
--HHHHHHHHHHHHHTS---HHHHHHHHHHHHHHHHHHHHTTS-SS-TTTT--PPPP--------HHHHHHHHH---SSHHHHHHHHHHHHHHHHT--

pLDDT: mean 84.87, std 6.97, range [53.25, 93.5]